Protein AF-A0A847GYR6-F1 (afdb_monomer)

Radius of gyration: 17.28 Å; Cα contacts (8 Å, |Δi|>4): 302; chains: 1; bounding box: 40×64×43 Å

Sequence (169 aa):
MKLVFQTDSTNSEYNADCDCAVVEVTPALVKLTRRRAELAKQARRRDRDLWELYFWGRIAEFFDYDLISACEAAFGDPKEAKDWSDGFERDGHAVLPPTADLAALEPHRTECDQMILRCVPGSRRTDIEVAWLTIPKHTDIYITTRDVTLATLETLIAQQTPAKPWRSK

Secondary structure (DSSP, 8-state):
-EEEEEEEESSTT--TT--EEEEE--HHHHHHHHHHHHHHHHHHHH-TT--EEEEE---EEEE-THHHHHHHHT-SSHHHHHHHHHHHHHHSEEEPPTT--GGGSPPPPEEEEEEEEE--TT-SS-S-EEEEEEEETT----EEEPPEEHHHHHHHHHHHSPPPP----

Structure (mmCIF, N/CA/C/O backbone):
data_AF-A0A847GYR6-F1
#
_entry.id   AF-A0A847GYR6-F1
#
loop_
_atom_site.group_PDB
_atom_site.id
_atom_site.type_symbol
_atom_site.label_atom_id
_atom_site.label_alt_id
_atom_site.label_comp_id
_atom_site.label_asym_id
_atom_site.label_entity_id
_atom_site.label_seq_id
_atom_site.pdbx_PDB_ins_code
_atom_site.Cartn_x
_atom_site.Cartn_y
_atom_site.Cartn_z
_atom_site.occupancy
_atom_site.B_iso_or_equiv
_atom_site.auth_seq_id
_atom_site.auth_comp_id
_atom_site.auth_asym_id
_atom_site.auth_atom_id
_atom_site.pdbx_PDB_model_num
ATOM 1 N N . MET A 1 1 ? 0.481 12.089 -6.115 1.00 91.75 1 MET A N 1
ATOM 2 C CA . MET A 1 1 ? 1.703 11.288 -5.844 1.00 91.75 1 MET A CA 1
ATOM 3 C C . MET A 1 1 ? 1.292 9.833 -5.732 1.00 91.75 1 MET A C 1
ATOM 5 O O . MET A 1 1 ? 0.167 9.588 -5.313 1.00 91.75 1 MET A O 1
ATOM 9 N N . LYS A 1 2 ? 2.160 8.887 -6.089 1.00 95.75 2 LYS A N 1
ATOM 10 C CA . LYS A 1 2 ? 1.893 7.453 -5.940 1.00 95.75 2 LYS A CA 1
ATOM 11 C C . LYS A 1 2 ? 2.867 6.851 -4.930 1.00 95.75 2 LYS A C 1
ATOM 13 O O . LYS A 1 2 ? 4.022 7.268 -4.882 1.00 95.75 2 LYS A O 1
ATOM 18 N N . LEU A 1 3 ? 2.379 5.927 -4.116 1.00 97.38 3 LEU A N 1
ATOM 19 C CA . LEU A 1 3 ? 3.195 5.095 -3.239 1.00 97.38 3 LEU A CA 1
ATOM 20 C C . LEU A 1 3 ? 3.236 3.681 -3.808 1.00 97.38 3 LEU A C 1
ATOM 22 O O . LEU A 1 3 ? 2.198 3.183 -4.237 1.00 97.38 3 LEU A O 1
ATOM 26 N N . VAL A 1 4 ? 4.416 3.074 -3.780 1.00 98.19 4 VAL A N 1
ATOM 27 C CA . VAL A 1 4 ? 4.643 1.649 -4.020 1.00 98.19 4 VAL A CA 1
ATOM 28 C C . VAL A 1 4 ? 4.722 0.962 -2.663 1.00 98.19 4 VAL A C 1
ATOM 30 O O . VAL A 1 4 ? 5.379 1.476 -1.759 1.00 98.19 4 VAL A O 1
ATOM 33 N N . PHE A 1 5 ? 4.059 -0.175 -2.520 1.00 98.56 5 PHE A N 1
ATOM 34 C CA . PHE A 1 5 ? 4.007 -0.987 -1.311 1.00 98.56 5 PHE A CA 1
ATOM 35 C C . PHE A 1 5 ? 4.542 -2.379 -1.597 1.00 98.56 5 PHE A C 1
ATOM 37 O O . PHE A 1 5 ? 4.212 -2.954 -2.634 1.00 98.56 5 PHE A O 1
ATOM 44 N N . GLN A 1 6 ? 5.281 -2.937 -0.644 1.00 98.00 6 GLN A N 1
ATOM 45 C CA . GLN A 1 6 ? 5.450 -4.381 -0.556 1.00 98.00 6 GLN A CA 1
ATOM 46 C C . GLN A 1 6 ? 4.107 -5.026 -0.219 1.00 98.00 6 GLN A C 1
ATOM 48 O O . GLN A 1 6 ? 3.263 -4.420 0.458 1.00 98.00 6 GLN A O 1
ATOM 53 N N . THR A 1 7 ? 3.921 -6.264 -0.647 1.00 97.94 7 THR A N 1
ATOM 54 C CA . THR A 1 7 ? 2.753 -7.063 -0.293 1.00 97.94 7 THR A CA 1
ATOM 55 C C . THR A 1 7 ? 3.165 -8.335 0.438 1.00 97.94 7 THR A C 1
ATOM 57 O O . THR A 1 7 ? 4.283 -8.829 0.326 1.00 97.94 7 THR A O 1
ATOM 60 N N . ASP A 1 8 ? 2.230 -8.860 1.217 1.00 97.31 8 ASP A N 1
ATOM 61 C CA . ASP A 1 8 ? 2.296 -10.168 1.842 1.00 97.31 8 ASP A CA 1
ATOM 62 C C . ASP A 1 8 ? 1.143 -11.026 1.291 1.00 97.31 8 ASP A C 1
ATOM 64 O O . ASP A 1 8 ? 0.035 -10.531 1.046 1.00 97.31 8 ASP A O 1
ATOM 68 N N . SER A 1 9 ? 1.398 -12.323 1.122 1.00 97.50 9 SER A N 1
ATOM 69 C CA . SER A 1 9 ? 0.406 -13.320 0.708 1.00 97.50 9 SER A CA 1
ATOM 70 C C . SER A 1 9 ? 0.018 -14.210 1.882 1.00 97.50 9 SER A C 1
ATOM 72 O O . SER A 1 9 ? 0.866 -14.613 2.680 1.00 97.50 9 SER A O 1
ATOM 74 N N . THR A 1 10 ? -1.257 -14.599 1.962 1.00 97.06 10 THR A N 1
ATOM 75 C CA . THR A 1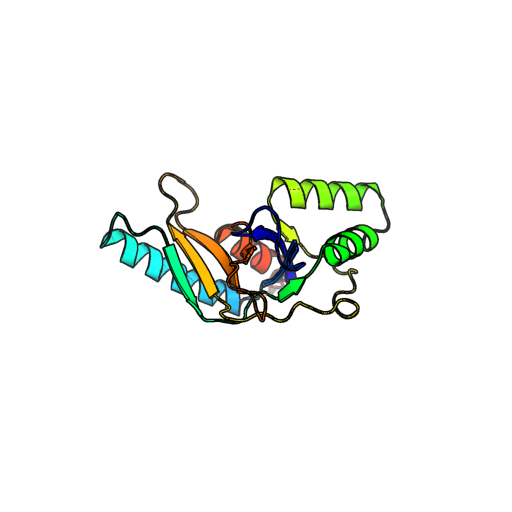 10 ? -1.684 -15.660 2.892 1.00 97.06 10 THR A CA 1
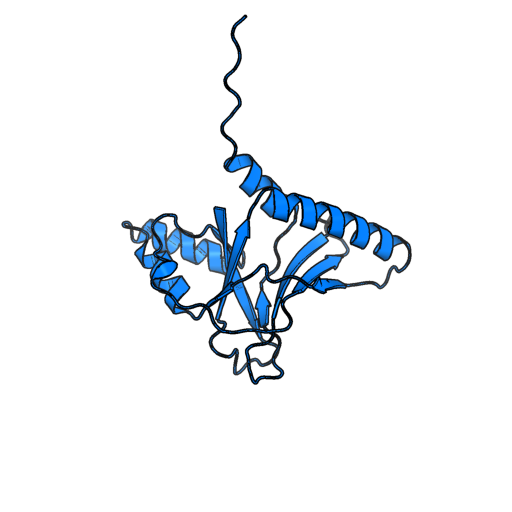ATOM 76 C C . THR A 1 10 ? -1.130 -17.039 2.531 1.00 97.06 10 THR A C 1
ATOM 78 O O . THR A 1 10 ? -1.221 -17.958 3.343 1.00 97.06 10 THR A O 1
ATOM 81 N N . ASN A 1 11 ? -0.567 -17.201 1.331 1.00 96.38 11 ASN A N 1
ATOM 82 C CA . ASN A 1 11 ? 0.202 -18.373 0.933 1.00 96.38 11 ASN A CA 1
ATOM 83 C C . ASN A 1 11 ? 1.681 -17.981 0.786 1.00 96.38 11 ASN A C 1
ATOM 85 O O . ASN A 1 11 ? 2.050 -17.236 -0.116 1.00 96.38 11 ASN A O 1
ATOM 89 N N . SER A 1 12 ? 2.539 -18.508 1.660 1.00 93.06 12 SER A N 1
ATOM 90 C CA . SER A 1 12 ? 3.972 -18.184 1.682 1.00 93.06 12 SER A CA 1
ATOM 91 C C . SER A 1 12 ? 4.748 -18.653 0.449 1.00 93.06 12 SER A C 1
ATOM 93 O O . SER A 1 12 ? 5.875 -18.216 0.247 1.00 93.06 12 SER A O 1
ATOM 95 N N . GLU A 1 13 ? 4.184 -19.566 -0.340 1.00 94.12 13 GLU A N 1
ATOM 96 C CA . GLU A 1 13 ? 4.834 -20.144 -1.521 1.00 94.12 13 GLU A CA 1
ATOM 97 C C . GLU A 1 13 ? 4.299 -19.560 -2.835 1.00 94.12 13 GLU A C 1
ATOM 99 O O . GLU A 1 13 ? 4.819 -19.877 -3.902 1.00 94.12 13 GLU A O 1
ATOM 104 N N . TYR A 1 14 ? 3.247 -18.734 -2.781 1.00 92.75 14 TYR A N 1
ATOM 105 C CA . TYR A 1 14 ? 2.603 -18.196 -3.975 1.00 92.75 14 TYR A CA 1
ATOM 106 C C . TYR A 1 14 ? 1.808 -16.919 -3.683 1.00 92.75 14 TYR A C 1
ATOM 108 O O . TYR A 1 14 ? 0.971 -16.875 -2.779 1.00 92.75 14 TYR A O 1
ATOM 116 N N . ASN A 1 15 ? 2.017 -15.891 -4.498 1.00 93.56 15 ASN A N 1
ATOM 117 C CA . ASN A 1 15 ? 1.347 -14.592 -4.406 1.00 93.56 15 ASN A CA 1
ATOM 118 C C . ASN A 1 15 ? 0.662 -14.165 -5.718 1.00 93.56 15 ASN A C 1
ATOM 120 O O . ASN A 1 15 ? 0.230 -13.020 -5.823 1.00 93.56 15 ASN A O 1
ATOM 124 N N . ALA A 1 16 ? 0.550 -15.071 -6.698 1.00 94.62 16 ALA A N 1
ATOM 125 C CA . ALA A 1 16 ? -0.030 -14.796 -8.016 1.00 94.62 16 ALA A CA 1
ATOM 126 C C . ALA A 1 16 ? 0.580 -13.572 -8.713 1.00 94.62 16 ALA A C 1
ATOM 128 O O . ALA A 1 16 ? -0.152 -12.758 -9.279 1.00 94.62 16 ALA A O 1
ATOM 129 N N . ASP A 1 17 ? 1.903 -13.436 -8.604 1.00 95.75 17 ASP A N 1
ATOM 130 C CA . ASP A 1 17 ? 2.684 -12.331 -9.162 1.00 95.75 17 ASP A CA 1
ATOM 131 C C . ASP A 1 17 ? 2.238 -10.950 -8.633 1.00 95.75 17 ASP A C 1
ATOM 133 O O . ASP A 1 17 ? 2.527 -9.915 -9.207 1.00 95.75 17 ASP A O 1
ATOM 137 N N . CYS A 1 18 ? 1.524 -10.885 -7.505 1.00 96.88 18 CYS A N 1
ATOM 138 C CA . CYS A 1 18 ? 1.159 -9.621 -6.861 1.00 96.88 18 CYS A CA 1
ATOM 139 C C . CYS A 1 18 ? 2.214 -9.229 -5.818 1.00 96.88 18 CYS A C 1
ATOM 141 O O . CYS A 1 18 ? 1.891 -9.122 -4.632 1.00 96.88 18 CYS A O 1
ATOM 143 N N . ASP A 1 19 ? 3.466 -9.055 -6.245 1.00 96.38 19 ASP A N 1
ATOM 144 C CA . ASP A 1 19 ? 4.633 -8.765 -5.391 1.00 96.38 19 ASP A CA 1
ATOM 145 C C . ASP A 1 19 ? 4.611 -7.366 -4.766 1.00 96.38 19 ASP A C 1
ATOM 147 O O . ASP A 1 19 ? 5.227 -7.105 -3.728 1.00 96.38 19 ASP A O 1
ATOM 151 N N . CYS A 1 20 ? 3.910 -6.439 -5.411 1.00 97.38 20 CYS A N 1
ATOM 152 C CA . CYS A 1 20 ? 3.820 -5.067 -4.957 1.00 97.38 20 CYS A CA 1
ATOM 153 C C . CYS A 1 20 ? 2.481 -4.435 -5.336 1.00 97.38 20 CYS A C 1
ATOM 155 O O . CYS A 1 20 ? 1.694 -4.965 -6.125 1.00 97.38 20 CYS A O 1
ATOM 157 N N . ALA A 1 21 ? 2.197 -3.284 -4.735 1.00 98.31 21 ALA A N 1
ATOM 158 C CA . ALA A 1 21 ? 0.995 -2.523 -5.032 1.00 98.31 21 ALA A CA 1
ATOM 159 C C . ALA A 1 21 ? 1.287 -1.033 -5.164 1.00 98.31 21 ALA A C 1
ATOM 161 O O . ALA A 1 21 ? 2.115 -0.479 -4.445 1.00 98.31 21 ALA A O 1
ATOM 162 N N . VAL A 1 22 ? 0.549 -0.359 -6.036 1.00 98.25 22 VAL A N 1
ATOM 163 C CA . VAL A 1 22 ? 0.588 1.088 -6.212 1.00 98.25 22 VAL A CA 1
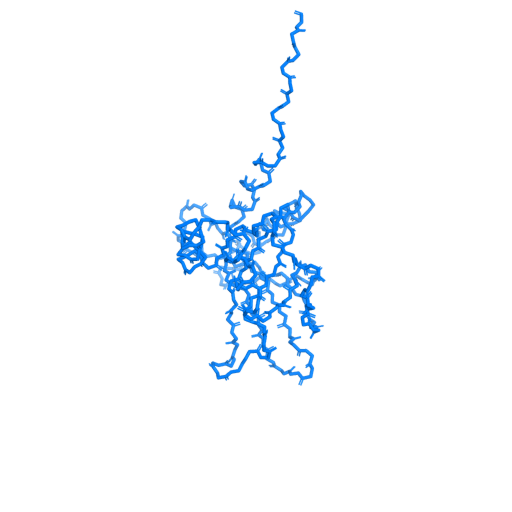ATOM 164 C C . VAL A 1 22 ? -0.715 1.694 -5.727 1.00 98.25 22 VAL A C 1
ATOM 166 O O . VAL A 1 22 ? -1.802 1.284 -6.129 1.00 98.25 22 VAL A O 1
ATOM 169 N N . VAL A 1 23 ? -0.608 2.725 -4.891 1.00 97.94 23 VAL A N 1
ATOM 170 C CA . VAL A 1 23 ? -1.751 3.538 -4.464 1.00 97.94 23 VAL A CA 1
ATOM 171 C C . VAL A 1 23 ? -1.512 4.988 -4.837 1.00 97.94 23 VAL A C 1
ATOM 173 O O . VAL A 1 23 ? -0.505 5.598 -4.463 1.00 97.94 23 VAL A O 1
ATOM 176 N N . GLU A 1 24 ? -2.481 5.585 -5.526 1.00 96.50 24 GLU A N 1
ATOM 177 C CA . GLU A 1 24 ? -2.477 7.022 -5.758 1.00 96.50 24 GLU A CA 1
ATOM 178 C C . GLU A 1 24 ? -2.932 7.784 -4.506 1.00 96.50 24 GLU A C 1
ATOM 180 O O . GLU A 1 24 ? -4.103 7.788 -4.112 1.00 96.50 24 GLU A O 1
ATOM 185 N N . VAL A 1 25 ? -1.994 8.497 -3.886 1.00 95.94 25 VAL A N 1
ATOM 186 C CA . VAL A 1 25 ? -2.255 9.340 -2.721 1.00 95.94 25 VAL A CA 1
ATOM 187 C C . VAL A 1 25 ? -2.803 10.686 -3.186 1.00 95.94 25 VAL A C 1
ATOM 189 O O . VAL A 1 25 ? -2.056 11.604 -3.544 1.00 95.94 25 VAL A O 1
ATOM 192 N N . THR A 1 26 ? -4.133 10.796 -3.159 1.00 95.88 26 THR A N 1
ATOM 193 C CA . THR A 1 26 ? -4.891 12.010 -3.499 1.00 95.88 26 THR A CA 1
ATOM 194 C C . THR A 1 26 ? -5.496 12.679 -2.254 1.00 95.88 26 THR A C 1
ATOM 196 O O . THR A 1 26 ? -5.737 12.012 -1.240 1.00 95.88 26 THR A O 1
ATOM 199 N N . PRO A 1 27 ? -5.827 13.988 -2.298 1.00 95.75 27 PRO A N 1
ATOM 200 C CA . PRO A 1 27 ? -6.531 14.647 -1.194 1.00 95.75 27 PRO A CA 1
ATOM 201 C C . PRO A 1 27 ? -7.876 13.982 -0.860 1.00 95.75 27 PRO A C 1
ATOM 203 O O . PRO A 1 27 ? -8.293 13.961 0.300 1.00 95.75 27 PRO A O 1
ATOM 206 N N . ALA A 1 28 ? -8.552 13.425 -1.871 1.00 95.88 28 ALA A N 1
ATOM 207 C CA . ALA A 1 28 ? -9.802 12.694 -1.699 1.00 95.88 28 ALA A CA 1
ATOM 208 C C . ALA A 1 28 ? -9.587 11.380 -0.936 1.00 95.88 28 ALA A C 1
ATOM 210 O O . ALA A 1 28 ? -10.342 11.107 0.001 1.00 95.88 28 ALA A O 1
ATOM 211 N N . LEU A 1 29 ? -8.536 10.621 -1.277 1.00 96.06 29 LEU A N 1
ATOM 212 C CA . LEU A 1 29 ? -8.164 9.405 -0.556 1.00 96.06 29 LEU A CA 1
ATOM 213 C C . LEU A 1 29 ? -7.848 9.723 0.907 1.00 96.06 29 LEU A C 1
ATOM 215 O O . LEU A 1 29 ? -8.463 9.144 1.793 1.00 96.06 29 LEU A O 1
ATOM 219 N N . VAL A 1 30 ? -6.983 10.704 1.179 1.00 95.81 30 VAL A N 1
ATOM 220 C CA . VAL A 1 30 ? -6.619 11.069 2.562 1.00 95.81 30 VAL A CA 1
ATOM 221 C C . VAL A 1 30 ? -7.835 11.518 3.372 1.00 95.81 30 VAL A C 1
ATOM 223 O O . VAL A 1 30 ? -8.014 11.101 4.517 1.00 95.81 30 VAL A O 1
ATOM 226 N N . LYS A 1 31 ? -8.729 12.318 2.777 1.00 96.25 31 LYS A N 1
ATOM 227 C CA . LYS A 1 31 ? -9.986 12.720 3.425 1.00 96.25 31 LYS A CA 1
ATOM 228 C C . LYS A 1 31 ? -10.878 11.514 3.741 1.00 96.25 31 LYS A C 1
ATOM 230 O O . LYS A 1 31 ? -11.473 11.465 4.821 1.00 96.25 31 LYS A O 1
ATOM 235 N N . LEU A 1 32 ? -10.982 10.557 2.817 1.00 96.62 32 LEU A N 1
ATOM 236 C CA . LEU A 1 32 ? -11.742 9.321 3.009 1.00 96.62 32 LEU A CA 1
ATOM 237 C C . LEU A 1 32 ? -11.131 8.462 4.122 1.00 96.62 32 LEU A C 1
ATOM 239 O O . LEU A 1 32 ? -11.855 8.056 5.034 1.00 96.62 32 LEU A O 1
ATOM 243 N N . THR A 1 33 ? -9.816 8.242 4.086 1.00 95.88 33 THR A N 1
ATOM 244 C CA . THR A 1 33 ? -9.072 7.473 5.089 1.00 95.88 33 THR A CA 1
ATOM 245 C C . THR A 1 33 ? -9.224 8.093 6.471 1.00 95.88 33 THR A C 1
ATOM 247 O O . THR A 1 33 ? -9.559 7.384 7.412 1.00 95.88 33 THR A O 1
ATOM 250 N N . ARG A 1 34 ? -9.119 9.424 6.601 1.00 95.50 34 ARG A N 1
ATOM 251 C CA . ARG A 1 34 ? -9.358 10.128 7.873 1.00 95.50 34 ARG A CA 1
ATOM 252 C C . ARG A 1 34 ? -10.762 9.874 8.415 1.00 95.50 34 ARG A C 1
ATOM 254 O O . ARG A 1 34 ? -10.927 9.562 9.590 1.00 95.50 34 ARG A O 1
ATOM 261 N N . ARG A 1 35 ? -11.789 9.975 7.563 1.00 96.69 35 ARG A N 1
ATOM 262 C CA . ARG A 1 35 ? -13.175 9.701 7.973 1.00 96.69 35 ARG A CA 1
ATOM 263 C C . ARG A 1 35 ? -13.337 8.259 8.456 1.00 96.69 35 ARG A C 1
ATOM 265 O O . ARG A 1 35 ? -13.977 8.036 9.480 1.00 96.69 35 ARG A O 1
ATOM 272 N N . ARG A 1 36 ? -12.775 7.291 7.728 1.00 96.44 36 ARG A N 1
ATOM 273 C CA . ARG A 1 36 ? -12.819 5.869 8.099 1.00 96.44 36 ARG A CA 1
ATOM 274 C C . ARG A 1 36 ? -12.026 5.599 9.386 1.00 96.44 36 ARG A C 1
ATOM 276 O O . ARG A 1 36 ? -12.504 4.850 10.228 1.00 96.44 36 ARG A O 1
ATOM 283 N N . ALA A 1 37 ? -10.894 6.271 9.594 1.00 93.94 37 ALA A N 1
ATOM 284 C CA . ALA A 1 37 ? -10.088 6.170 10.811 1.00 93.94 37 ALA A CA 1
ATOM 285 C C . ALA A 1 37 ? -10.848 6.659 12.048 1.00 93.94 37 ALA A C 1
ATOM 287 O O . ALA A 1 37 ? -10.822 6.005 13.087 1.00 93.94 37 ALA A O 1
ATOM 288 N N . GLU A 1 38 ? -11.596 7.758 11.940 1.00 93.94 38 GLU A N 1
ATOM 289 C CA . GLU A 1 38 ? -12.456 8.208 13.040 1.00 93.94 38 GLU A CA 1
ATOM 290 C C . GLU A 1 38 ? -13.587 7.214 13.342 1.00 93.94 38 GLU A C 1
ATOM 292 O O . GLU A 1 38 ? -13.902 6.984 14.510 1.00 93.94 38 GLU A O 1
ATOM 297 N N . LEU A 1 39 ? -14.156 6.564 12.320 1.00 94.81 39 LEU A N 1
ATOM 298 C CA . LEU A 1 39 ? -15.115 5.473 12.527 1.00 94.81 39 LEU A CA 1
ATOM 299 C C . LEU A 1 39 ? -14.465 4.279 13.241 1.00 94.81 39 LEU A C 1
ATOM 301 O O . LEU A 1 39 ? -15.047 3.763 14.194 1.00 94.81 39 LEU A O 1
ATOM 305 N N . ALA A 1 40 ? -13.254 3.886 12.841 1.00 93.44 40 ALA A N 1
ATOM 306 C CA . ALA A 1 40 ? -12.500 2.807 13.478 1.00 93.44 40 ALA A CA 1
ATOM 307 C C . ALA A 1 40 ? -12.212 3.102 14.955 1.00 93.44 40 ALA A C 1
ATOM 309 O O . ALA A 1 40 ? -12.519 2.286 15.823 1.00 93.44 40 ALA A O 1
ATOM 310 N N . LYS A 1 41 ? -11.757 4.320 15.270 1.00 91.69 41 LYS A N 1
ATOM 311 C CA . LYS A 1 41 ? -11.557 4.770 16.656 1.00 91.69 41 LYS A CA 1
ATOM 312 C C . LYS A 1 41 ? -12.850 4.731 17.470 1.00 91.69 41 LYS A C 1
ATOM 314 O O . LYS A 1 41 ? -12.841 4.311 18.626 1.00 91.69 41 LYS A O 1
ATOM 319 N N . GLN A 1 42 ? -13.969 5.177 16.897 1.00 93.31 42 GLN A N 1
ATOM 320 C CA . GLN A 1 42 ? -15.269 5.136 17.576 1.00 93.31 42 GLN A CA 1
ATOM 321 C C . GLN A 1 42 ? -15.733 3.700 17.835 1.00 93.31 42 GLN A C 1
ATOM 323 O O . GLN A 1 42 ? -16.236 3.418 18.924 1.00 93.31 42 GLN A O 1
ATOM 328 N N . ALA A 1 43 ? -15.545 2.802 16.868 1.00 93.12 43 ALA A N 1
ATOM 329 C CA . ALA A 1 43 ? -15.873 1.390 17.007 1.00 93.12 43 ALA A CA 1
ATOM 330 C C . ALA A 1 43 ? -15.000 0.723 18.085 1.00 93.12 43 ALA A C 1
ATOM 332 O O . ALA A 1 43 ? -15.544 0.120 19.006 1.00 93.12 43 ALA A O 1
ATOM 333 N N . ARG A 1 44 ? -13.681 0.966 18.080 1.00 91.12 44 ARG A N 1
ATOM 334 C CA . ARG A 1 44 ? -12.727 0.454 19.085 1.00 91.12 44 ARG A CA 1
ATOM 335 C C . ARG A 1 44 ? -13.036 0.908 20.516 1.00 91.12 44 ARG A C 1
ATOM 337 O O . ARG A 1 44 ? -12.768 0.202 21.482 1.00 91.12 44 ARG A O 1
ATOM 344 N N . ARG A 1 45 ? -13.615 2.103 20.696 1.00 91.44 45 ARG A N 1
ATOM 345 C CA . ARG A 1 45 ? -14.069 2.564 22.026 1.00 91.44 45 ARG A CA 1
ATOM 346 C C . ARG A 1 45 ? -15.227 1.731 22.576 1.00 91.44 45 ARG A C 1
ATOM 348 O O . ARG A 1 45 ? -15.386 1.669 23.792 1.00 91.44 45 ARG A O 1
ATOM 355 N N . ARG A 1 46 ? -16.049 1.153 21.695 1.00 93.94 46 ARG A N 1
ATOM 356 C CA . ARG A 1 46 ? -17.206 0.317 22.052 1.00 93.94 46 ARG A CA 1
ATOM 357 C C . ARG A 1 46 ? -16.829 -1.156 22.152 1.00 93.94 46 ARG A C 1
ATOM 359 O O . ARG A 1 46 ? -17.363 -1.848 23.007 1.00 93.94 46 ARG A O 1
ATOM 366 N N . ASP A 1 47 ? -15.900 -1.587 21.313 1.00 93.75 47 ASP A N 1
ATOM 367 C CA . ASP A 1 47 ? -15.342 -2.929 21.292 1.00 93.75 47 ASP A CA 1
ATOM 368 C C . ASP A 1 47 ? -13.819 -2.835 21.407 1.00 93.75 47 ASP A C 1
ATOM 370 O O . ASP A 1 47 ? -13.117 -2.517 20.446 1.00 93.75 47 ASP A O 1
ATOM 374 N N . ARG A 1 48 ? -13.311 -3.087 22.617 1.00 89.25 48 ARG A N 1
ATOM 375 C CA . ARG A 1 48 ? -11.878 -3.008 22.917 1.00 89.25 48 ARG A CA 1
ATOM 376 C C . ARG A 1 48 ? -11.067 -4.135 22.294 1.00 89.25 48 ARG A C 1
ATOM 378 O O . ARG A 1 48 ? -9.848 -4.046 22.383 1.00 89.25 48 ARG A O 1
ATOM 385 N N . ASP A 1 49 ? -11.698 -5.133 21.687 1.00 90.38 49 ASP A N 1
ATOM 386 C CA . ASP A 1 49 ? -11.018 -6.242 21.023 1.00 90.38 49 ASP A CA 1
ATOM 387 C C . ASP A 1 49 ? -11.043 -6.091 19.493 1.00 90.38 49 ASP A C 1
ATOM 389 O O . ASP A 1 49 ? -10.270 -6.754 18.805 1.00 90.38 49 ASP A O 1
ATOM 393 N N . LEU A 1 50 ? -11.793 -5.117 18.954 1.00 91.25 50 LEU A N 1
ATOM 394 C CA . LEU A 1 50 ? -11.832 -4.792 17.523 1.00 91.25 50 LEU A CA 1
ATOM 395 C C . LEU A 1 50 ? -10.446 -4.485 16.937 1.00 91.25 50 LEU A C 1
ATOM 397 O O . LEU A 1 50 ? -9.910 -3.397 17.149 1.00 91.25 50 LEU A O 1
ATOM 401 N N . TRP A 1 51 ? -9.876 -5.412 16.182 1.00 90.81 51 TRP A N 1
ATOM 402 C CA . TRP A 1 51 ? -8.550 -5.248 15.588 1.00 90.81 51 TRP A CA 1
ATOM 403 C C . TRP A 1 51 ? -8.587 -4.455 14.274 1.00 90.81 51 TRP A C 1
ATOM 405 O O . TRP A 1 51 ? -7.811 -3.518 14.087 1.00 90.81 51 TRP A O 1
ATOM 415 N N . GLU A 1 52 ? -9.538 -4.774 13.396 1.00 95.25 52 GLU A N 1
ATOM 416 C CA . GLU A 1 52 ? -9.567 -4.300 12.012 1.00 95.25 52 GLU A CA 1
ATOM 417 C C . GLU A 1 52 ? -10.973 -3.936 11.532 1.00 95.25 52 GLU A C 1
ATOM 419 O O . GLU A 1 52 ? -11.970 -4.524 11.952 1.00 95.25 52 GLU A O 1
ATOM 424 N N . LEU A 1 53 ? -11.043 -2.988 10.594 1.00 96.75 53 LEU A N 1
ATOM 425 C CA . LEU A 1 53 ? -12.233 -2.709 9.792 1.00 96.75 53 LEU A CA 1
ATOM 426 C C . LEU A 1 53 ? -11.898 -2.730 8.303 1.00 96.75 53 LEU A C 1
ATOM 428 O O . LEU A 1 53 ? -10.911 -2.137 7.872 1.00 96.75 53 LEU A O 1
ATOM 432 N N . TYR A 1 54 ? -12.791 -3.337 7.524 1.00 97.38 54 TYR A N 1
ATOM 433 C CA . TYR A 1 54 ? -12.648 -3.522 6.085 1.00 97.38 54 TYR A CA 1
ATOM 434 C C . TYR A 1 54 ? -13.648 -2.646 5.335 1.00 97.38 54 TYR A C 1
ATOM 436 O O . TYR A 1 54 ? -14.839 -2.608 5.658 1.00 97.38 54 TYR A O 1
ATOM 444 N N . PHE A 1 55 ? -13.172 -1.942 4.312 1.00 97.38 55 PHE A N 1
ATOM 445 C CA . PHE A 1 55 ? -13.998 -1.067 3.491 1.00 97.38 55 PHE A CA 1
ATOM 446 C C . PHE A 1 55 ? -13.763 -1.332 2.010 1.00 97.38 55 PHE A C 1
ATOM 448 O O . PHE A 1 55 ? -12.680 -1.057 1.499 1.00 97.38 55 PHE A O 1
ATOM 455 N N . TRP A 1 56 ? -14.807 -1.761 1.303 1.00 96.50 56 TRP A N 1
ATOM 456 C CA . TRP A 1 56 ? -14.767 -1.952 -0.145 1.00 96.50 56 TRP A CA 1
ATOM 457 C C . TRP A 1 56 ? -14.320 -0.691 -0.900 1.00 96.50 56 TRP A C 1
ATOM 459 O O . TRP A 1 56 ? -14.712 0.440 -0.565 1.00 96.50 56 TRP A O 1
ATOM 469 N N . GLY A 1 57 ? -13.512 -0.9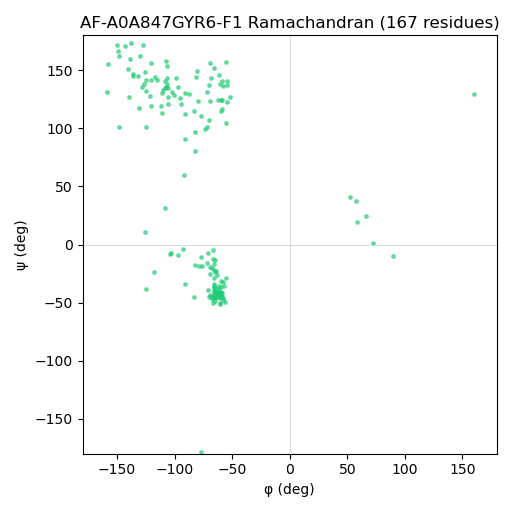04 -1.937 1.00 89.75 57 GLY A N 1
ATOM 470 C CA . GLY A 1 57 ? -13.105 0.119 -2.892 1.00 89.75 57 GLY A CA 1
ATOM 471 C C . GLY A 1 57 ? -11.837 -0.268 -3.646 1.00 89.75 57 GLY A C 1
ATOM 472 O O . GLY A 1 57 ? -10.823 -0.579 -3.030 1.00 89.75 57 GLY A O 1
ATOM 473 N N . ARG A 1 58 ? -11.883 -0.159 -4.976 1.00 84.88 58 ARG A N 1
ATOM 474 C CA . ARG A 1 58 ? -10.718 -0.316 -5.849 1.00 84.88 58 ARG A CA 1
ATOM 475 C C . ARG A 1 58 ? -9.821 0.913 -5.737 1.00 84.88 58 ARG A C 1
ATOM 477 O O . ARG A 1 58 ? -10.149 1.967 -6.279 1.00 84.88 58 ARG A O 1
ATOM 484 N N . ILE A 1 59 ? -8.758 0.794 -4.946 1.00 90.69 59 ILE A N 1
ATOM 485 C CA . ILE A 1 59 ? -7.844 1.900 -4.610 1.00 90.69 59 ILE A CA 1
ATOM 486 C C . ILE A 1 59 ? -6.393 1.552 -4.953 1.00 90.69 59 ILE A C 1
ATOM 488 O O . ILE A 1 59 ? -5.662 2.433 -5.394 1.00 90.69 59 ILE A O 1
ATOM 492 N N . ALA A 1 60 ? -5.993 0.300 -4.733 1.00 97.06 60 ALA A N 1
ATOM 493 C CA . ALA A 1 60 ? -4.663 -0.196 -5.048 1.00 97.06 60 ALA A CA 1
ATOM 494 C C . ALA A 1 60 ? -4.676 -0.957 -6.380 1.00 97.06 60 ALA A C 1
ATOM 496 O O . ALA A 1 60 ? -5.640 -1.662 -6.686 1.00 97.06 60 ALA A O 1
ATOM 497 N N . GLU A 1 61 ? -3.604 -0.805 -7.146 1.00 97.75 61 GLU A N 1
ATOM 498 C CA . GLU A 1 61 ? -3.289 -1.606 -8.330 1.00 97.75 61 GLU A CA 1
ATOM 499 C C . GLU A 1 61 ? -2.112 -2.517 -7.978 1.00 97.75 61 GLU A C 1
ATOM 501 O O . GLU A 1 61 ? -1.172 -2.053 -7.340 1.00 97.75 61 GLU A O 1
ATOM 506 N N . PHE A 1 62 ? -2.164 -3.796 -8.340 1.00 97.88 62 PHE A N 1
ATOM 507 C CA . PHE A 1 62 ? -1.160 -4.789 -7.945 1.00 97.88 62 PHE A CA 1
ATOM 508 C C . PHE A 1 62 ? -0.300 -5.174 -9.142 1.00 97.88 62 PHE A C 1
ATOM 510 O O . PHE A 1 62 ? -0.820 -5.291 -10.249 1.00 97.88 62 PHE A O 1
ATOM 517 N N . PHE A 1 63 ? 0.995 -5.353 -8.913 1.00 98.12 63 PHE A N 1
ATOM 518 C CA . PHE A 1 63 ? 2.005 -5.600 -9.939 1.00 98.12 63 PHE A CA 1
ATOM 519 C C . PHE A 1 63 ? 2.977 -6.676 -9.457 1.00 98.12 63 PHE A C 1
ATOM 521 O O . PHE A 1 63 ? 3.113 -6.899 -8.248 1.00 98.12 63 PHE A O 1
ATOM 528 N N . ASP A 1 64 ? 3.665 -7.284 -10.409 1.00 96.75 64 ASP A N 1
ATOM 529 C CA . ASP A 1 64 ? 4.803 -8.158 -10.171 1.00 96.75 64 ASP A CA 1
ATOM 530 C C . ASP A 1 64 ? 6.070 -7.357 -9.837 1.00 96.75 64 ASP A C 1
ATOM 532 O O . ASP A 1 64 ? 6.084 -6.121 -9.744 1.00 96.75 64 ASP A O 1
ATOM 536 N N . TYR A 1 65 ? 7.165 -8.081 -9.629 1.00 93.75 65 TYR A N 1
ATOM 537 C CA . TYR A 1 65 ? 8.460 -7.496 -9.302 1.00 93.75 65 TYR A CA 1
ATOM 538 C C . TYR A 1 65 ? 9.063 -6.619 -10.422 1.00 93.75 65 TYR A C 1
ATOM 540 O O . TYR A 1 65 ? 9.991 -5.842 -10.155 1.00 93.75 65 TYR A O 1
ATOM 548 N N . ASP A 1 66 ? 8.540 -6.657 -11.656 1.00 96.19 66 ASP A N 1
ATOM 549 C CA . ASP A 1 66 ? 9.028 -5.788 -12.736 1.00 96.19 66 ASP A CA 1
ATOM 550 C C . ASP A 1 66 ? 8.785 -4.308 -12.407 1.00 96.19 66 ASP A C 1
ATOM 552 O O . ASP A 1 66 ? 9.574 -3.447 -12.813 1.00 96.19 66 ASP A O 1
ATOM 556 N N . LEU A 1 67 ? 7.778 -3.993 -11.579 1.00 96.88 67 LEU A N 1
ATOM 557 C CA . LEU A 1 67 ? 7.583 -2.635 -11.070 1.00 96.88 67 LEU A CA 1
ATOM 558 C C . LEU A 1 67 ? 8.779 -2.139 -10.251 1.00 96.88 67 LEU A C 1
ATOM 560 O O . LEU A 1 67 ? 9.170 -0.978 -10.389 1.00 96.88 67 LEU A O 1
ATOM 564 N N . ILE A 1 68 ? 9.362 -2.986 -9.403 1.00 96.12 68 ILE A N 1
ATOM 565 C CA . ILE A 1 68 ? 10.512 -2.603 -8.572 1.00 96.12 68 ILE A CA 1
ATOM 566 C C . ILE A 1 68 ? 11.718 -2.326 -9.466 1.00 96.12 68 ILE A C 1
ATOM 568 O O . ILE A 1 68 ? 12.341 -1.270 -9.348 1.00 96.12 68 ILE A O 1
ATOM 572 N N . SER A 1 69 ? 11.958 -3.199 -10.446 1.00 94.88 69 SER A N 1
ATOM 573 C CA . SER A 1 69 ? 13.009 -3.007 -11.453 1.00 94.88 69 SER A CA 1
ATOM 574 C C . SER A 1 69 ? 12.814 -1.706 -12.244 1.00 94.88 69 SER A C 1
ATOM 576 O O . SER A 1 69 ? 13.767 -0.956 -12.468 1.00 94.88 69 SER A O 1
ATOM 578 N N . ALA A 1 70 ? 11.573 -1.387 -12.627 1.00 95.94 70 ALA A N 1
ATOM 579 C CA . ALA A 1 70 ? 11.240 -0.137 -13.307 1.00 95.94 70 ALA A CA 1
ATOM 580 C C . ALA A 1 70 ? 11.458 1.096 -12.413 1.00 95.94 70 ALA A C 1
ATOM 582 O O . ALA A 1 70 ? 11.895 2.139 -12.902 1.00 95.94 70 ALA A O 1
ATOM 583 N N . CYS A 1 71 ? 11.191 0.989 -11.107 1.00 96.62 71 CYS A N 1
ATOM 584 C CA . CYS A 1 71 ? 11.470 2.055 -10.146 1.00 96.62 71 CYS A CA 1
ATOM 585 C C . CYS A 1 71 ? 12.975 2.296 -9.987 1.00 96.62 71 CYS A C 1
ATOM 587 O O . CYS A 1 71 ? 13.408 3.443 -10.030 1.00 96.62 71 CYS A O 1
ATOM 589 N N . GLU A 1 72 ? 13.778 1.241 -9.858 1.00 95.75 72 GLU A N 1
ATOM 590 C CA . GLU A 1 72 ? 15.238 1.352 -9.760 1.00 95.75 72 GLU A CA 1
ATOM 591 C C . GLU A 1 72 ? 15.845 1.958 -11.031 1.00 95.75 72 GLU A C 1
ATOM 593 O O . GLU A 1 72 ? 16.654 2.884 -10.956 1.00 95.75 72 GLU A O 1
ATOM 598 N N . ALA A 1 73 ? 15.396 1.503 -12.205 1.00 94.81 73 ALA A N 1
ATOM 599 C CA . ALA A 1 73 ? 15.847 2.011 -13.501 1.00 94.81 73 ALA A CA 1
ATOM 600 C C . ALA A 1 73 ? 15.422 3.465 -13.775 1.00 94.81 73 ALA A C 1
ATOM 602 O O . ALA A 1 73 ? 16.012 4.136 -14.624 1.00 94.81 73 ALA A O 1
ATOM 603 N N . ALA A 1 74 ? 14.403 3.966 -13.070 1.00 95.75 74 ALA A N 1
ATOM 604 C CA . ALA A 1 74 ? 13.952 5.348 -13.190 1.00 95.75 74 ALA A CA 1
ATOM 605 C C . ALA A 1 74 ? 14.973 6.354 -12.629 1.00 95.75 74 ALA A C 1
ATOM 607 O O . ALA A 1 74 ? 14.919 7.540 -12.985 1.00 95.75 74 ALA A O 1
ATOM 608 N N . PHE A 1 75 ? 15.896 5.895 -11.778 1.00 93.50 75 PHE A N 1
ATOM 609 C CA . PHE A 1 75 ? 17.009 6.686 -11.270 1.00 93.50 75 PHE A CA 1
ATOM 610 C C . PHE A 1 75 ? 18.207 6.597 -12.221 1.00 93.50 75 PHE A C 1
ATOM 612 O O . PHE A 1 75 ? 18.656 5.519 -12.601 1.00 93.50 75 PHE A O 1
ATOM 619 N N . GLY A 1 76 ? 18.761 7.751 -12.598 1.00 88.38 76 GLY A N 1
ATOM 620 C CA . GLY A 1 76 ? 19.983 7.810 -13.410 1.00 88.38 76 GLY A CA 1
ATOM 621 C C . GLY A 1 76 ? 21.268 7.565 -12.610 1.00 88.38 76 GLY A C 1
ATOM 622 O O . GLY A 1 76 ? 22.306 7.271 -13.202 1.00 88.38 76 GLY A O 1
ATOM 623 N N . ASP A 1 77 ? 21.208 7.697 -11.280 1.00 94.25 77 ASP A N 1
ATOM 624 C CA . ASP A 1 77 ? 22.314 7.446 -10.353 1.00 94.25 77 ASP A CA 1
ATOM 625 C C . ASP A 1 77 ? 22.084 6.117 -9.600 1.00 94.25 77 ASP A C 1
ATOM 627 O O . ASP A 1 77 ? 21.099 6.000 -8.862 1.00 94.25 77 ASP A O 1
ATOM 631 N N . PRO A 1 78 ? 22.996 5.128 -9.710 1.00 95.31 78 PRO A N 1
ATOM 632 C CA . PRO A 1 78 ? 22.914 3.871 -8.964 1.00 95.31 78 PRO A CA 1
ATOM 633 C C . PRO A 1 78 ? 22.808 4.043 -7.445 1.00 95.31 78 PRO A C 1
ATOM 635 O O . PRO A 1 78 ? 22.238 3.188 -6.766 1.00 95.31 78 PRO A O 1
ATOM 638 N N . LYS A 1 79 ? 23.365 5.126 -6.890 1.00 96.50 79 LYS A N 1
ATOM 639 C CA . LYS A 1 79 ? 23.258 5.406 -5.459 1.00 96.50 79 LYS A CA 1
ATOM 640 C C . LYS A 1 79 ? 21.829 5.787 -5.074 1.00 96.50 79 LYS A C 1
ATOM 642 O O . LYS A 1 79 ? 21.336 5.285 -4.073 1.00 96.50 79 LYS A O 1
ATOM 647 N N . GLU A 1 80 ? 21.165 6.630 -5.864 1.00 96.19 80 GLU A N 1
ATOM 648 C CA . GLU A 1 80 ? 19.773 7.024 -5.614 1.00 96.19 80 GLU A CA 1
ATOM 649 C C . GLU A 1 80 ? 18.822 5.833 -5.756 1.00 96.19 80 GLU A C 1
ATOM 651 O O . GLU A 1 80 ? 17.941 5.663 -4.914 1.00 96.19 80 GLU A O 1
ATOM 656 N N . ALA A 1 81 ? 19.053 4.973 -6.757 1.00 96.44 81 ALA A N 1
ATOM 657 C CA . ALA A 1 81 ? 18.326 3.713 -6.904 1.00 96.44 81 ALA A CA 1
ATOM 658 C C . ALA A 1 81 ? 18.455 2.854 -5.640 1.00 96.44 81 ALA A C 1
ATOM 660 O O . ALA A 1 81 ? 17.455 2.429 -5.066 1.00 96.44 81 ALA A O 1
ATOM 661 N N . LYS A 1 82 ? 19.688 2.668 -5.148 1.00 97.00 82 LYS A N 1
ATOM 662 C CA . LYS A 1 82 ? 19.941 1.896 -3.930 1.00 97.00 82 LYS A CA 1
ATOM 663 C C . LYS A 1 82 ? 19.298 2.532 -2.694 1.00 97.00 82 LYS A C 1
ATOM 665 O O . LYS A 1 82 ? 18.697 1.821 -1.896 1.00 97.00 82 LYS A O 1
ATOM 670 N N . ASP A 1 83 ? 19.426 3.846 -2.524 1.00 97.38 83 ASP A N 1
ATOM 671 C CA . ASP A 1 83 ? 18.842 4.570 -1.390 1.00 97.38 83 ASP A CA 1
ATOM 672 C C . ASP A 1 83 ? 17.304 4.446 -1.391 1.00 97.38 83 ASP A C 1
ATOM 674 O O . ASP A 1 83 ? 16.687 4.320 -0.327 1.00 97.38 83 ASP A O 1
ATOM 678 N N . TRP A 1 84 ? 16.682 4.433 -2.577 1.00 97.06 84 TRP A N 1
ATOM 679 C CA . TRP A 1 84 ? 15.254 4.172 -2.740 1.00 97.06 84 TRP A CA 1
ATOM 680 C C . TRP A 1 84 ? 14.885 2.733 -2.361 1.00 97.06 84 TRP A C 1
ATOM 682 O O . TRP A 1 84 ? 13.995 2.557 -1.527 1.00 97.06 84 TRP A O 1
ATOM 692 N N . SER A 1 85 ? 15.589 1.725 -2.889 1.00 97.00 85 SER A N 1
ATOM 693 C CA . SER A 1 85 ? 15.313 0.308 -2.596 1.00 97.00 85 SER A CA 1
ATOM 694 C C . SER A 1 85 ? 15.528 -0.024 -1.121 1.00 97.00 85 SER A C 1
ATOM 696 O O . SER A 1 85 ? 14.678 -0.653 -0.499 1.00 97.00 85 SER A O 1
ATOM 698 N N . ASP A 1 86 ? 16.602 0.483 -0.509 1.00 97.44 86 ASP A N 1
ATOM 699 C CA . ASP A 1 86 ? 16.843 0.341 0.932 1.00 97.44 86 ASP A CA 1
ATOM 700 C C . ASP A 1 86 ? 15.705 0.971 1.759 1.00 97.44 86 ASP A C 1
ATOM 702 O O . ASP A 1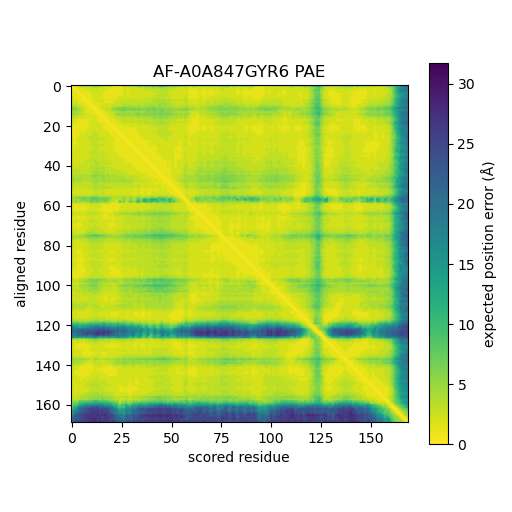 86 ? 15.353 0.479 2.834 1.00 97.44 86 ASP A O 1
ATOM 706 N N . GLY A 1 87 ? 15.143 2.090 1.288 1.00 96.00 87 GLY A N 1
ATOM 707 C CA . GLY A 1 87 ? 13.981 2.727 1.902 1.00 96.00 87 GLY A CA 1
ATOM 708 C C . GLY A 1 87 ? 12.717 1.885 1.770 1.00 96.00 87 GLY A C 1
ATOM 709 O O . GLY A 1 87 ? 12.032 1.665 2.768 1.00 96.00 87 GLY A O 1
ATOM 710 N N . PHE A 1 88 ? 12.452 1.378 0.566 1.00 96.88 88 PHE A N 1
ATOM 711 C CA . PHE A 1 88 ? 11.324 0.498 0.271 1.00 96.88 88 PHE A CA 1
ATOM 712 C C . PHE A 1 88 ? 11.344 -0.769 1.133 1.00 96.88 88 PHE A C 1
ATOM 714 O O . PHE A 1 88 ? 10.342 -1.081 1.772 1.00 96.88 88 PHE A O 1
ATOM 721 N N . GLU A 1 89 ? 12.497 -1.433 1.231 1.00 96.50 89 GLU A N 1
ATOM 722 C CA . GLU A 1 89 ? 12.677 -2.639 2.048 1.00 96.50 89 GLU A CA 1
ATOM 723 C C . GLU A 1 89 ? 12.529 -2.371 3.548 1.00 96.50 89 GLU A C 1
ATOM 725 O O . GLU A 1 89 ? 11.924 -3.153 4.281 1.00 96.50 89 GLU A O 1
ATOM 730 N N . ARG A 1 90 ? 13.072 -1.248 4.030 1.00 96.06 90 ARG A N 1
ATOM 731 C CA . ARG A 1 90 ? 13.009 -0.895 5.454 1.00 96.06 90 ARG A CA 1
ATOM 732 C C . ARG A 1 90 ? 11.598 -0.508 5.889 1.00 96.06 90 ARG A C 1
ATOM 734 O O . ARG A 1 90 ? 11.165 -0.904 6.970 1.00 96.06 90 ARG A O 1
ATOM 741 N N . ASP A 1 91 ? 10.929 0.321 5.094 1.00 95.19 91 ASP A N 1
ATOM 742 C CA . ASP A 1 91 ? 9.671 0.960 5.482 1.00 95.19 91 ASP A CA 1
ATOM 743 C C . ASP A 1 91 ? 8.446 0.196 4.934 1.00 95.19 91 ASP A C 1
ATOM 745 O O . ASP A 1 91 ? 7.307 0.504 5.291 1.00 95.19 91 ASP A O 1
ATOM 749 N N . GLY A 1 92 ? 8.657 -0.799 4.064 1.00 96.62 92 GLY A N 1
ATOM 750 C CA . GLY A 1 92 ? 7.613 -1.577 3.388 1.00 96.62 92 GLY A CA 1
ATOM 751 C C . GLY A 1 92 ? 6.867 -0.803 2.295 1.00 96.62 92 GLY A C 1
ATOM 752 O O . GLY A 1 92 ? 5.922 -1.318 1.694 1.00 96.62 92 GLY A O 1
ATOM 753 N N . HIS A 1 93 ? 7.250 0.452 2.061 1.00 97.06 93 HIS A N 1
ATOM 754 C CA . HIS A 1 93 ? 6.684 1.323 1.045 1.00 97.06 93 HIS A CA 1
ATOM 755 C C . HIS A 1 93 ? 7.657 2.446 0.677 1.00 97.06 93 HIS A C 1
ATOM 757 O O . HIS A 1 93 ? 8.488 2.862 1.481 1.00 97.06 93 HIS A O 1
ATOM 763 N N . ALA A 1 94 ? 7.519 2.982 -0.532 1.00 97.00 94 ALA A N 1
ATOM 764 C CA . ALA A 1 94 ? 8.299 4.115 -1.016 1.00 97.00 94 ALA A CA 1
ATOM 765 C C . ALA A 1 94 ? 7.480 4.961 -1.998 1.00 97.00 94 ALA A C 1
ATOM 767 O O . ALA A 1 94 ? 6.460 4.530 -2.534 1.00 97.00 94 ALA A O 1
ATOM 768 N N . VAL A 1 95 ? 7.907 6.200 -2.240 1.00 96.50 95 VAL A N 1
ATOM 769 C CA . VAL A 1 95 ? 7.287 7.047 -3.270 1.00 96.50 95 VAL A CA 1
ATOM 770 C C . VAL A 1 95 ? 7.673 6.516 -4.645 1.00 96.50 95 VAL A C 1
ATOM 772 O O . VAL A 1 95 ? 8.854 6.297 -4.898 1.00 96.50 95 VAL A O 1
ATOM 775 N N . LEU A 1 96 ? 6.692 6.343 -5.535 1.00 96.38 96 LEU A N 1
ATOM 776 C CA . LEU A 1 96 ? 6.949 5.971 -6.926 1.00 96.38 96 LEU A CA 1
ATOM 777 C C . LEU A 1 96 ? 7.828 7.053 -7.583 1.00 96.38 96 LEU A C 1
ATOM 779 O O . LEU A 1 96 ? 7.425 8.226 -7.575 1.00 96.38 96 LEU A O 1
ATOM 783 N N . PRO A 1 97 ? 8.987 6.697 -8.164 1.00 96.06 97 PRO A N 1
ATOM 784 C CA . PRO A 1 97 ? 9.823 7.654 -8.876 1.00 96.06 97 PRO A CA 1
ATOM 785 C C . PRO A 1 97 ? 9.039 8.313 -10.025 1.00 96.06 97 PRO A C 1
ATOM 787 O O . PRO A 1 97 ? 8.320 7.627 -10.752 1.00 96.06 97 PRO A O 1
ATOM 790 N N . PRO A 1 98 ? 9.143 9.639 -10.228 1.00 88.31 98 PRO A N 1
ATOM 791 C CA . PRO A 1 98 ? 8.314 10.357 -11.202 1.00 88.31 98 PRO A CA 1
ATOM 792 C C . PRO A 1 98 ? 8.590 9.961 -12.659 1.00 88.31 98 PRO A C 1
ATOM 794 O O . PRO A 1 98 ? 7.745 10.188 -13.520 1.00 88.31 98 PRO A O 1
ATOM 797 N N . THR A 1 99 ? 9.768 9.401 -12.930 1.00 93.31 99 THR A N 1
ATOM 798 C CA . THR A 1 99 ? 10.219 8.920 -14.242 1.00 93.31 99 THR A CA 1
ATOM 799 C C . THR A 1 99 ? 9.934 7.436 -14.472 1.00 93.31 99 THR A C 1
ATOM 801 O O . THR A 1 99 ? 10.199 6.953 -15.569 1.00 93.31 99 THR A O 1
ATOM 804 N N . ALA A 1 100 ? 9.394 6.714 -13.482 1.00 94.12 100 ALA A N 1
ATOM 805 C CA . ALA A 1 100 ? 9.019 5.314 -13.648 1.00 94.12 100 ALA A CA 1
ATOM 806 C C . ALA A 1 100 ? 7.812 5.198 -14.593 1.00 94.12 100 ALA A C 1
ATOM 808 O O . ALA A 1 100 ? 6.756 5.794 -14.350 1.00 94.12 100 ALA A O 1
ATOM 809 N N . ASP A 1 101 ? 7.963 4.424 -15.669 1.00 90.19 101 ASP A N 1
ATOM 810 C CA . ASP A 1 101 ? 6.907 4.224 -16.660 1.00 90.19 101 ASP A CA 1
ATOM 811 C C . ASP A 1 101 ? 5.916 3.150 -16.206 1.00 90.19 101 ASP A C 1
ATOM 813 O O . ASP A 1 101 ? 5.963 1.995 -16.622 1.00 90.19 101 ASP A O 1
ATOM 817 N N . LEU A 1 102 ? 4.985 3.550 -15.340 1.00 92.00 102 LEU A N 1
ATOM 818 C CA . LEU A 1 102 ? 3.919 2.658 -14.884 1.00 92.00 102 LEU A CA 1
ATOM 819 C C . LEU A 1 102 ? 2.985 2.227 -16.028 1.00 92.00 102 LEU A C 1
ATOM 821 O O . LEU A 1 102 ? 2.323 1.208 -15.908 1.00 92.00 102 LEU A O 1
ATOM 825 N N . ALA A 1 103 ? 2.900 2.991 -17.124 1.00 91.44 103 ALA A N 1
ATOM 826 C CA . ALA A 1 103 ? 2.006 2.665 -18.236 1.00 91.44 103 ALA A CA 1
ATOM 827 C C . ALA A 1 103 ? 2.546 1.526 -19.116 1.00 91.44 103 ALA A C 1
ATOM 829 O O . ALA A 1 103 ? 1.776 0.919 -19.859 1.00 91.44 103 ALA A O 1
ATOM 830 N N . ALA A 1 104 ? 3.848 1.239 -19.031 1.00 93.50 104 ALA A N 1
ATOM 831 C CA . ALA A 1 104 ? 4.464 0.078 -19.664 1.00 93.50 104 ALA A CA 1
ATOM 832 C C . ALA A 1 104 ? 4.204 -1.236 -18.903 1.00 93.50 104 ALA A C 1
ATOM 834 O O . ALA A 1 104 ? 4.493 -2.306 -19.436 1.00 93.50 104 ALA A O 1
ATOM 835 N N . LEU A 1 105 ? 3.663 -1.159 -17.684 1.00 95.56 105 LEU A N 1
ATOM 836 C CA . LEU A 1 105 ? 3.379 -2.301 -16.822 1.00 95.56 105 LEU A CA 1
ATOM 837 C C . LEU A 1 105 ? 1.868 -2.545 -16.766 1.00 95.56 105 LEU A C 1
ATOM 839 O O . LEU A 1 105 ? 1.081 -1.612 -16.598 1.00 95.56 105 LEU A O 1
ATOM 843 N N . GLU A 1 106 ? 1.454 -3.803 -16.886 1.00 95.62 106 GLU A N 1
ATOM 844 C CA . GLU A 1 106 ? 0.044 -4.180 -16.778 1.00 95.62 106 GLU A CA 1
ATOM 845 C C . GLU A 1 106 ? -0.254 -4.601 -15.332 1.00 95.62 106 GLU A C 1
ATOM 847 O O . GLU A 1 106 ? 0.352 -5.556 -14.846 1.00 95.62 106 GLU A O 1
ATOM 852 N N . PRO A 1 107 ? -1.190 -3.941 -14.627 1.00 96.81 107 PRO A N 1
ATOM 853 C CA . PRO A 1 107 ? -1.578 -4.383 -13.297 1.00 96.81 107 PRO A CA 1
ATOM 854 C C . PRO A 1 107 ? -2.317 -5.724 -13.357 1.00 96.81 107 PRO A C 1
ATOM 856 O O . PRO A 1 107 ? -3.163 -5.962 -14.228 1.00 96.81 107 PRO A O 1
ATOM 859 N N . HIS A 1 108 ? -2.082 -6.576 -12.363 1.00 96.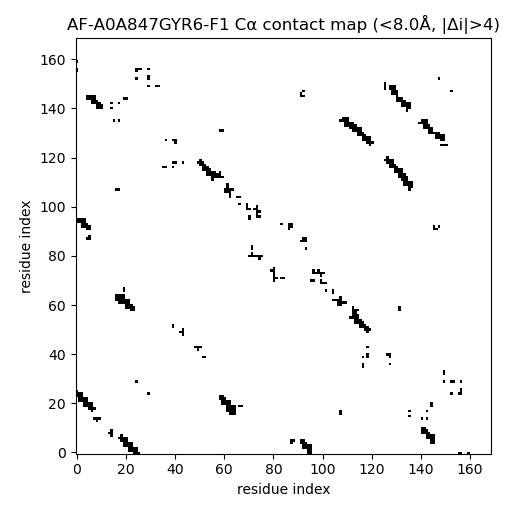50 108 HIS A N 1
ATOM 860 C CA . HIS A 1 108 ? -2.803 -7.831 -12.223 1.00 96.50 108 HIS A CA 1
ATOM 861 C C . HIS A 1 108 ? -4.297 -7.594 -12.026 1.00 96.50 108 HIS A C 1
ATOM 863 O O . HIS A 1 108 ? -4.761 -6.638 -11.395 1.00 96.50 108 HIS A O 1
ATOM 869 N N . ARG A 1 109 ? -5.085 -8.518 -12.577 1.00 95.38 109 ARG A N 1
ATOM 870 C CA . ARG A 1 109 ? -6.531 -8.513 -12.392 1.00 95.38 109 ARG A CA 1
ATOM 871 C C . ARG A 1 109 ? -6.867 -9.100 -11.039 1.00 95.38 109 ARG A C 1
ATOM 873 O O . ARG A 1 109 ? -6.584 -10.265 -10.767 1.00 95.38 109 ARG A O 1
ATOM 880 N N . THR A 1 110 ? -7.571 -8.312 -10.253 1.00 96.25 110 THR A N 1
ATOM 881 C CA . THR A 1 110 ? -7.941 -8.678 -8.899 1.00 96.25 110 THR A CA 1
ATOM 882 C C . THR A 1 110 ? -9.442 -8.534 -8.677 1.00 96.25 110 THR A C 1
ATOM 884 O O . THR A 1 110 ? -10.203 -8.080 -9.544 1.00 96.25 110 THR A O 1
ATOM 887 N N . GLU A 1 111 ? -9.899 -9.000 -7.527 1.00 95.44 111 GLU A N 1
ATOM 888 C CA . GLU A 1 111 ? -11.247 -8.814 -7.036 1.00 95.44 111 GLU A CA 1
ATOM 889 C C . GLU A 1 111 ? -11.251 -8.611 -5.531 1.00 95.44 111 GLU A C 1
ATOM 891 O O . GLU A 1 111 ? -10.249 -8.766 -4.844 1.00 95.44 111 GLU A O 1
ATOM 896 N N . CYS A 1 112 ? -12.417 -8.251 -5.012 1.00 94.94 112 CYS A N 1
ATOM 897 C CA . CYS A 1 112 ? -12.587 -8.006 -3.596 1.00 94.94 112 CYS A CA 1
ATOM 898 C C . CYS A 1 112 ? -11.653 -6.913 -3.024 1.00 94.94 112 CYS A C 1
ATOM 900 O O . CYS A 1 112 ? -11.224 -7.011 -1.877 1.00 94.94 112 CYS A O 1
ATOM 902 N N . ASP A 1 113 ? -11.397 -5.844 -3.786 1.00 96.81 113 ASP A N 1
ATOM 903 C CA . ASP A 1 113 ? -10.529 -4.748 -3.345 1.00 96.81 113 ASP A CA 1
ATOM 904 C C . ASP A 1 113 ? -11.079 -4.038 -2.099 1.00 96.81 113 ASP A C 1
ATOM 906 O O . ASP A 1 113 ? -12.208 -3.515 -2.081 1.00 96.81 113 ASP A O 1
ATOM 910 N N . GLN A 1 114 ? -10.257 -3.986 -1.054 1.00 97.81 114 GLN A N 1
ATOM 911 C CA . GLN A 1 114 ? -10.611 -3.421 0.240 1.00 97.81 114 GLN A CA 1
ATOM 912 C C . GLN A 1 114 ? -9.489 -2.549 0.801 1.00 97.81 114 GLN A C 1
ATOM 914 O O . GLN A 1 114 ? -8.306 -2.834 0.662 1.00 97.81 114 GLN A O 1
ATOM 919 N N . MET A 1 115 ? -9.876 -1.486 1.498 1.00 98.12 115 MET A N 1
ATOM 920 C CA . MET A 1 115 ? -9.015 -0.778 2.441 1.00 98.12 115 MET A CA 1
ATOM 921 C C . MET A 1 115 ? -9.211 -1.386 3.829 1.00 98.12 115 MET A C 1
ATOM 923 O O .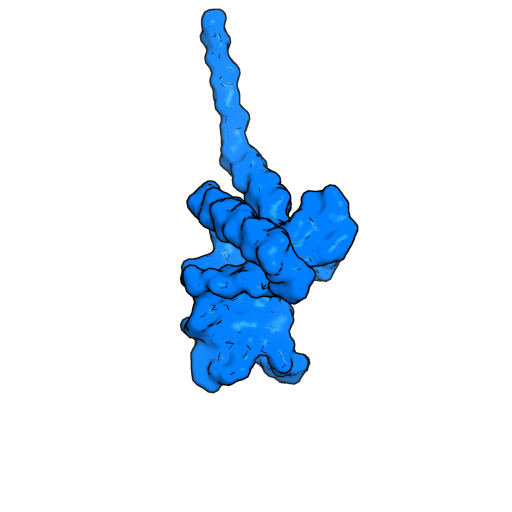 MET A 1 115 ? -10.350 -1.481 4.298 1.00 98.12 115 MET A O 1
ATOM 927 N N . ILE A 1 116 ? -8.110 -1.715 4.494 1.00 97.50 116 ILE A N 1
ATOM 928 C CA . ILE A 1 116 ? -8.064 -2.202 5.870 1.00 97.50 116 ILE A CA 1
ATOM 929 C C . ILE A 1 116 ? -7.620 -1.054 6.771 1.00 97.50 116 ILE A C 1
ATOM 931 O O . ILE A 1 116 ? -6.624 -0.392 6.485 1.00 97.50 116 ILE A O 1
ATOM 935 N N . LEU A 1 117 ? -8.349 -0.823 7.862 1.00 96.12 117 LEU A N 1
ATOM 936 C CA . LEU A 1 117 ? -7.900 0.029 8.960 1.00 96.12 117 LEU A CA 1
ATOM 937 C C . LEU A 1 117 ? -7.631 -0.808 10.205 1.00 96.12 117 LEU A C 1
ATOM 939 O O . LEU A 1 117 ? -8.567 -1.405 10.740 1.00 96.12 117 LEU A O 1
ATOM 943 N N . ARG A 1 118 ? -6.385 -0.796 10.684 1.00 94.31 118 ARG A N 1
ATOM 944 C CA . ARG A 1 118 ? -5.943 -1.536 11.872 1.00 94.31 118 ARG A CA 1
ATOM 945 C C . ARG A 1 118 ? -5.849 -0.616 13.079 1.00 94.31 118 ARG A C 1
ATOM 947 O O . ARG A 1 118 ? -5.223 0.439 13.006 1.00 94.31 118 ARG A O 1
ATOM 954 N N . CYS A 1 119 ? -6.463 -1.005 14.190 1.00 88.88 119 CYS A N 1
ATOM 955 C CA . CYS A 1 119 ? -6.389 -0.282 15.458 1.00 88.88 119 CYS A CA 1
ATOM 956 C C . CYS A 1 119 ? -5.213 -0.810 16.286 1.00 88.88 119 CYS A C 1
ATOM 958 O O . CYS A 1 119 ? -5.391 -1.748 17.061 1.00 88.88 119 CYS A O 1
ATOM 960 N N . VAL A 1 120 ? -4.025 -0.216 16.148 1.00 82.94 120 VAL A N 1
ATOM 961 C CA . VAL A 1 120 ? -2.797 -0.733 16.778 1.00 82.94 120 VAL A CA 1
ATOM 962 C C . VAL A 1 120 ? -2.675 -0.267 18.238 1.00 82.94 120 VAL A C 1
ATOM 964 O O . VAL A 1 120 ? -2.520 0.930 18.499 1.00 82.94 120 VAL A O 1
ATOM 967 N N . PRO A 1 121 ? -2.727 -1.172 19.235 1.00 67.75 121 PRO A N 1
ATOM 968 C CA . PRO A 1 121 ? -2.600 -0.808 20.641 1.00 67.75 121 PRO A CA 1
ATOM 969 C C . PRO A 1 121 ? -1.174 -0.360 20.983 1.00 67.75 121 PRO A C 1
ATOM 971 O O . PRO A 1 121 ? -0.200 -1.005 20.613 1.00 67.75 121 PRO A O 1
ATOM 974 N N . GLY A 1 122 ? -1.035 0.709 21.772 1.00 63.19 122 GLY A N 1
ATOM 975 C CA . GLY A 1 122 ? 0.243 1.084 22.395 1.00 63.19 122 GLY A CA 1
ATOM 976 C C . GLY A 1 122 ? 1.149 2.014 21.580 1.00 63.19 122 GLY A C 1
ATOM 977 O O . GLY A 1 122 ? 2.086 2.577 22.152 1.00 63.19 122 GLY A O 1
ATOM 978 N N . SER A 1 123 ? 0.848 2.276 20.304 1.00 55.25 123 SER A N 1
ATOM 979 C CA . SER A 1 123 ? 1.501 3.364 19.569 1.00 55.25 123 SER A CA 1
ATOM 980 C C . SER A 1 123 ? 1.015 4.711 20.108 1.00 55.25 123 SER A C 1
ATOM 982 O O . SER A 1 123 ? -0.101 5.144 19.848 1.00 55.25 123 SER A O 1
ATOM 984 N N . ARG A 1 124 ? 1.865 5.426 20.856 1.00 48.53 124 ARG A N 1
ATOM 985 C CA . ARG A 1 124 ? 1.563 6.790 21.346 1.00 48.53 124 ARG A CA 1
ATOM 986 C C . ARG A 1 124 ? 1.454 7.836 20.222 1.00 48.53 124 ARG A C 1
ATOM 988 O O . ARG A 1 124 ? 1.195 9.001 20.519 1.00 48.53 124 ARG A O 1
ATOM 995 N N . ARG A 1 125 ? 1.721 7.462 18.964 1.00 47.81 125 ARG A N 1
ATOM 996 C CA . ARG A 1 125 ? 1.764 8.376 17.812 1.00 47.81 125 ARG A CA 1
ATOM 997 C C . ARG A 1 125 ? 0.730 8.068 16.729 1.00 47.81 125 ARG A C 1
ATOM 999 O O . ARG A 1 125 ? 0.373 8.995 16.009 1.00 47.81 125 ARG A O 1
ATOM 1006 N N . THR A 1 126 ? 0.225 6.841 16.626 1.00 58.28 126 THR A N 1
ATOM 1007 C CA . THR A 1 126 ? -0.675 6.426 15.539 1.00 58.28 126 THR A CA 1
ATOM 1008 C C . THR A 1 126 ? -1.661 5.364 16.014 1.00 58.28 126 THR A C 1
ATOM 1010 O O . THR A 1 126 ? -1.329 4.192 16.099 1.00 58.28 126 THR A O 1
ATOM 1013 N N . ASP A 1 127 ? -2.900 5.776 16.292 1.00 75.75 127 ASP A N 1
ATOM 1014 C CA . ASP A 1 127 ? -3.965 4.848 16.708 1.00 75.75 127 ASP A CA 1
ATOM 1015 C C . ASP A 1 127 ? -4.470 3.957 15.559 1.00 75.75 127 ASP A C 1
ATOM 1017 O O . ASP A 1 127 ? -5.213 3.010 15.808 1.00 75.75 127 ASP A O 1
ATOM 1021 N N . ILE A 1 128 ? -4.155 4.313 14.305 1.00 87.81 128 ILE A N 1
ATOM 1022 C CA . ILE A 1 128 ? -4.682 3.671 13.098 1.00 87.81 128 ILE A CA 1
ATOM 1023 C C . ILE A 1 128 ? -3.586 3.518 12.041 1.00 87.81 128 ILE A C 1
ATOM 1025 O O . ILE A 1 128 ? -2.976 4.511 11.624 1.00 87.81 128 ILE A O 1
ATOM 1029 N N . GLU A 1 129 ? -3.424 2.290 11.567 1.00 93.38 129 GLU A N 1
ATOM 1030 C CA . GLU A 1 129 ? -2.649 1.927 10.380 1.00 93.38 129 GLU A CA 1
ATOM 1031 C C . GLU A 1 129 ? -3.589 1.550 9.230 1.00 93.38 129 GLU A C 1
ATOM 1033 O O . GLU A 1 129 ? -4.753 1.192 9.440 1.00 93.38 129 GLU A O 1
ATOM 1038 N N . VAL A 1 130 ? -3.107 1.725 8.005 1.00 95.88 130 VAL A N 1
ATOM 1039 C CA . VAL A 1 130 ? -3.866 1.569 6.765 1.00 95.88 130 VAL A CA 1
ATOM 1040 C C . VAL A 1 130 ? -3.137 0.568 5.885 1.00 95.88 130 VAL A C 1
ATOM 1042 O O . VAL A 1 130 ? -1.942 0.721 5.658 1.00 95.88 130 VAL A O 1
ATOM 1045 N N . ALA A 1 131 ? -3.866 -0.394 5.342 1.00 97.62 131 ALA A N 1
ATOM 1046 C CA . ALA A 1 131 ? -3.384 -1.266 4.280 1.00 97.62 131 ALA A CA 1
ATOM 1047 C C . ALA A 1 131 ? -4.475 -1.464 3.228 1.00 97.62 131 ALA A C 1
ATOM 1049 O O . ALA A 1 131 ? -5.624 -1.036 3.400 1.00 97.62 131 ALA A O 1
ATOM 1050 N N . TRP A 1 132 ? -4.118 -2.126 2.137 1.00 98.31 132 TRP A N 1
ATOM 1051 C CA . TRP A 1 132 ? -5.046 -2.520 1.090 1.00 98.31 132 TRP A CA 1
ATOM 1052 C C . TRP A 1 132 ? -4.950 -4.013 0.857 1.00 98.31 132 TRP A C 1
ATOM 1054 O O . TRP A 1 132 ? -3.868 -4.585 0.915 1.00 98.31 132 TRP A O 1
ATOM 1064 N N . LEU A 1 133 ? -6.097 -4.628 0.612 1.00 97.88 133 LEU A N 1
ATOM 1065 C CA . LEU A 1 133 ? -6.232 -6.051 0.374 1.00 97.88 133 LEU A CA 1
ATOM 1066 C C . LEU A 1 133 ? -6.954 -6.291 -0.935 1.00 97.88 133 LEU A C 1
ATOM 1068 O O . LEU A 1 133 ? -7.832 -5.518 -1.332 1.00 97.88 133 LEU A O 1
ATOM 1072 N N . THR A 1 134 ? -6.594 -7.395 -1.568 1.00 97.94 134 THR A N 1
ATOM 1073 C CA . THR A 1 134 ? -7.278 -7.907 -2.739 1.00 97.94 134 THR A CA 1
ATOM 1074 C C . THR A 1 134 ? -7.186 -9.431 -2.812 1.00 97.94 134 THR A C 1
ATOM 1076 O O . THR A 1 134 ? -6.458 -10.060 -2.039 1.00 97.94 134 THR A O 1
ATOM 1079 N N . ILE A 1 135 ? -7.923 -10.014 -3.752 1.00 97.69 135 ILE A N 1
ATOM 1080 C CA . ILE A 1 135 ? -7.836 -11.420 -4.142 1.00 97.69 135 ILE A CA 1
ATOM 1081 C C . ILE A 1 135 ? -7.471 -11.467 -5.634 1.00 97.69 135 ILE A C 1
ATOM 1083 O O . ILE A 1 135 ? -8.230 -10.947 -6.457 1.00 97.69 135 ILE A O 1
ATOM 1087 N N . PRO A 1 136 ? -6.329 -12.055 -6.029 1.00 96.94 136 PRO A N 1
ATOM 1088 C CA . PRO A 1 136 ? -6.003 -12.270 -7.434 1.00 96.94 136 PRO A CA 1
ATOM 1089 C C . PRO A 1 136 ? -7.070 -13.132 -8.110 1.00 96.94 136 PRO A C 1
ATOM 1091 O O . PRO A 1 136 ? -7.573 -14.096 -7.523 1.00 96.94 136 PRO A O 1
ATOM 1094 N N . LYS A 1 137 ? -7.427 -12.803 -9.356 1.00 94.62 137 LYS A N 1
ATOM 1095 C CA . LYS A 1 137 ? -8.479 -13.527 -10.081 1.00 94.62 137 LYS A CA 1
ATOM 1096 C C . LYS A 1 137 ? -8.197 -15.028 -10.136 1.00 94.62 137 LYS A C 1
ATOM 1098 O O . LYS A 1 137 ? -7.093 -15.443 -10.466 1.00 94.62 137 LYS A O 1
ATOM 1103 N N . HIS A 1 138 ? -9.245 -15.823 -9.917 1.00 92.19 138 HIS A N 1
ATOM 1104 C CA . HIS A 1 138 ? -9.194 -17.291 -9.959 1.00 92.19 138 HIS A CA 1
ATOM 1105 C C . HIS A 1 138 ? -8.344 -17.930 -8.849 1.00 92.19 138 HIS A C 1
ATOM 1107 O O . HIS A 1 138 ? -7.887 -19.062 -9.000 1.00 92.19 138 HIS A O 1
ATOM 1113 N N . THR A 1 139 ? -8.164 -17.228 -7.730 1.00 94.25 139 THR A N 1
ATOM 1114 C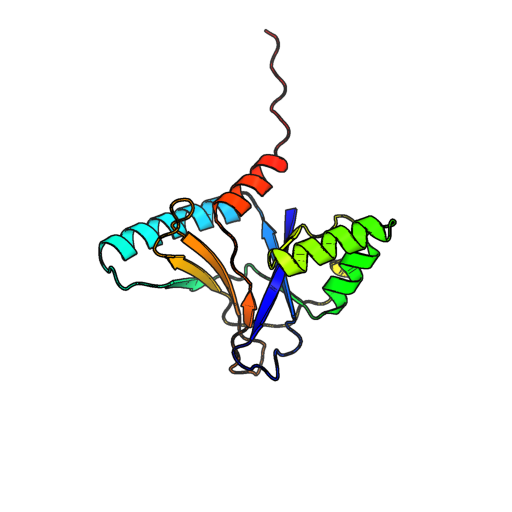 CA . THR A 1 139 ? -7.497 -17.740 -6.528 1.00 94.25 139 THR A CA 1
ATOM 1115 C C . THR A 1 139 ? -8.357 -17.473 -5.292 1.00 94.25 139 THR A C 1
ATOM 1117 O O . THR A 1 139 ? -9.224 -16.605 -5.326 1.00 94.25 139 THR A O 1
ATOM 1120 N N . ASP A 1 140 ? -8.084 -18.183 -4.196 1.00 94.44 140 ASP A N 1
ATOM 1121 C CA . ASP A 1 140 ? -8.657 -17.910 -2.865 1.00 94.44 140 ASP A CA 1
ATOM 1122 C C . ASP A 1 140 ? -7.590 -17.329 -1.916 1.00 94.44 140 ASP A C 1
ATOM 1124 O O . ASP A 1 140 ? -7.573 -17.596 -0.713 1.00 94.44 140 ASP A O 1
ATOM 1128 N N . ILE A 1 141 ? -6.631 -16.590 -2.479 1.00 96.38 141 ILE A N 1
ATOM 1129 C CA . ILE A 1 141 ? -5.457 -16.084 -1.765 1.00 96.38 141 ILE A CA 1
ATOM 1130 C C . ILE A 1 141 ? -5.630 -14.596 -1.526 1.00 96.38 141 ILE A C 1
ATOM 1132 O O . ILE A 1 141 ? -5.997 -13.849 -2.428 1.00 96.38 141 ILE A O 1
ATOM 1136 N N . TYR A 1 142 ? -5.339 -14.162 -0.306 1.00 97.38 142 TYR A N 1
ATOM 1137 C CA . TYR A 1 142 ? -5.390 -12.755 0.044 1.00 97.38 142 TYR A CA 1
ATOM 1138 C C . TYR A 1 142 ? -4.003 -12.156 -0.098 1.00 97.38 142 TYR A C 1
ATOM 1140 O O . TYR A 1 142 ? -3.044 -12.631 0.516 1.00 97.38 142 TYR A O 1
ATOM 1148 N N . ILE A 1 143 ? -3.928 -11.085 -0.876 1.00 98.19 143 ILE A N 1
ATOM 1149 C CA . ILE A 1 143 ? -2.739 -10.252 -0.991 1.00 98.19 143 ILE A CA 1
ATOM 1150 C C . ILE A 1 143 ? -3.017 -8.964 -0.239 1.00 98.19 143 ILE A C 1
ATOM 1152 O O . ILE A 1 143 ? -4.041 -8.318 -0.468 1.00 98.19 143 ILE A O 1
ATOM 1156 N N . THR A 1 144 ? -2.128 -8.607 0.680 1.00 98.12 144 THR A N 1
ATOM 1157 C CA . THR A 1 144 ? -2.270 -7.413 1.516 1.00 98.12 144 THR A CA 1
ATOM 1158 C C . THR A 1 144 ? -1.010 -6.576 1.439 1.00 98.12 144 THR A C 1
ATOM 1160 O O . THR A 1 144 ? 0.086 -7.112 1.516 1.00 98.12 144 THR A O 1
ATOM 1163 N N . THR A 1 145 ? -1.139 -5.263 1.293 1.00 98.44 145 THR A N 1
ATOM 1164 C CA . THR A 1 145 ? 0.015 -4.363 1.356 1.00 98.44 145 THR A CA 1
ATOM 1165 C C . THR A 1 145 ? 0.581 -4.299 2.770 1.00 98.44 145 THR A C 1
ATOM 1167 O O . THR A 1 145 ? -0.161 -4.439 3.746 1.00 98.44 145 THR A O 1
ATOM 1170 N N . ARG A 1 146 ? 1.860 -3.942 2.888 1.00 97.12 146 ARG A N 1
ATOM 1171 C CA . ARG A 1 146 ? 2.401 -3.398 4.137 1.00 97.12 146 ARG A CA 1
ATOM 1172 C C . ARG A 1 146 ? 1.605 -2.178 4.601 1.00 97.12 146 ARG A C 1
ATOM 1174 O O . ARG A 1 146 ? 0.934 -1.491 3.821 1.00 97.12 146 ARG A O 1
ATOM 1181 N N . ASP A 1 147 ? 1.708 -1.923 5.894 1.00 95.25 147 ASP A N 1
ATOM 1182 C CA . ASP A 1 147 ? 0.947 -0.897 6.584 1.00 95.25 147 ASP A CA 1
ATOM 1183 C C . ASP A 1 147 ? 1.573 0.483 6.393 1.00 95.25 147 ASP A C 1
ATOM 1185 O O . ASP A 1 147 ? 2.790 0.662 6.401 1.00 95.25 147 ASP A O 1
ATOM 1189 N N . VAL A 1 148 ? 0.718 1.495 6.292 1.00 94.75 148 VAL A N 1
ATOM 1190 C CA . VAL A 1 148 ? 1.115 2.900 6.327 1.00 94.75 148 VAL A CA 1
ATOM 1191 C C . VAL A 1 148 ? 0.242 3.673 7.293 1.00 94.75 148 VAL A C 1
ATOM 1193 O O . VAL A 1 148 ? -0.957 3.439 7.445 1.00 94.75 148 VAL A O 1
ATOM 1196 N N . THR A 1 149 ? 0.839 4.652 7.958 1.00 92.88 149 THR A N 1
ATOM 1197 C CA . THR A 1 149 ? 0.098 5.484 8.899 1.00 92.88 149 THR A CA 1
ATOM 1198 C C . THR A 1 149 ? -0.694 6.570 8.175 1.00 92.88 149 THR A C 1
ATOM 1200 O O . THR A 1 149 ? -0.254 7.124 7.162 1.00 92.88 149 THR A O 1
ATOM 1203 N N . LEU A 1 150 ? -1.840 6.967 8.737 1.00 91.12 150 LEU A N 1
ATOM 1204 C CA . LEU A 1 150 ? -2.580 8.129 8.229 1.00 91.12 150 LEU A CA 1
ATOM 1205 C C . LEU A 1 150 ? -1.711 9.403 8.222 1.00 91.12 150 LEU A C 1
ATOM 1207 O O . LEU A 1 150 ? -1.807 10.199 7.292 1.00 91.12 150 LEU A O 1
ATOM 1211 N N . ALA A 1 151 ? -0.835 9.570 9.217 1.00 90.75 151 ALA A N 1
ATOM 1212 C CA . ALA A 1 151 ? 0.072 10.714 9.306 1.00 90.75 151 ALA A CA 1
ATOM 1213 C C . ALA A 1 151 ? 1.073 10.759 8.137 1.00 90.75 151 ALA A C 1
ATOM 1215 O O . ALA A 1 151 ? 1.354 11.835 7.600 1.00 90.75 151 ALA A O 1
ATOM 1216 N N . THR A 1 152 ? 1.571 9.599 7.700 1.00 92.44 152 THR A N 1
ATOM 1217 C CA . THR A 1 152 ? 2.415 9.486 6.504 1.00 92.44 152 THR A CA 1
ATOM 1218 C C . THR A 1 152 ? 1.648 9.959 5.270 1.00 92.44 152 THR A C 1
ATOM 1220 O O . THR A 1 152 ? 2.117 10.845 4.556 1.00 92.44 152 THR A O 1
ATOM 1223 N N . LEU A 1 153 ? 0.423 9.463 5.059 1.00 93.56 153 LEU A N 1
ATOM 1224 C CA . LEU A 1 153 ? -0.413 9.868 3.921 1.00 93.56 153 LEU A CA 1
ATOM 1225 C C . LEU A 1 153 ? -0.716 11.378 3.918 1.00 93.56 153 LEU A C 1
ATOM 1227 O O . LEU A 1 153 ? -0.678 12.030 2.873 1.00 93.56 153 LEU A O 1
ATOM 1231 N N . GLU A 1 154 ? -0.994 11.954 5.089 1.00 92.44 154 GLU A N 1
ATOM 1232 C CA . GLU A 1 154 ? -1.231 13.393 5.253 1.00 92.44 154 GLU A CA 1
ATOM 1233 C C . GLU A 1 154 ? 0.013 14.229 4.928 1.00 92.44 154 GLU A C 1
ATOM 1235 O O . GLU A 1 154 ? -0.094 15.254 4.248 1.00 92.44 154 GLU A O 1
ATOM 1240 N N . THR A 1 155 ? 1.191 13.767 5.353 1.00 92.31 155 THR A N 1
ATOM 1241 C CA . THR A 1 155 ? 2.476 14.426 5.073 1.00 92.31 155 THR A CA 1
ATOM 1242 C C . THR A 1 155 ? 2.757 14.476 3.570 1.00 92.31 155 THR A C 1
ATOM 1244 O O . THR A 1 155 ? 3.124 15.530 3.046 1.00 92.31 155 THR A O 1
ATOM 1247 N N . LEU A 1 156 ? 2.503 13.380 2.851 1.00 91.44 156 LEU A N 1
ATOM 1248 C CA . LEU A 1 156 ? 2.722 13.295 1.402 1.00 91.44 156 LEU A CA 1
ATOM 1249 C C . LEU A 1 156 ? 1.799 14.229 0.606 1.00 91.44 156 LEU A C 1
ATOM 1251 O O . LEU A 1 156 ? 2.198 14.780 -0.420 1.00 91.44 156 LEU A O 1
ATOM 1255 N N . ILE A 1 157 ? 0.562 14.448 1.064 1.00 91.50 157 ILE A N 1
ATOM 1256 C CA . ILE A 1 157 ? -0.335 15.446 0.454 1.00 91.50 157 ILE A CA 1
ATOM 1257 C C . ILE A 1 157 ? 0.126 16.873 0.753 1.00 91.50 157 ILE A C 1
ATOM 1259 O O . ILE A 1 157 ? 0.063 17.734 -0.129 1.00 91.50 157 ILE A O 1
ATOM 1263 N N . ALA A 1 158 ? 0.600 17.141 1.971 1.00 88.88 158 ALA A N 1
ATOM 1264 C CA . ALA A 1 158 ? 1.092 18.467 2.337 1.00 88.88 158 ALA A CA 1
ATOM 1265 C C . ALA A 1 158 ? 2.295 18.884 1.472 1.00 88.88 158 ALA A C 1
ATOM 1267 O O . ALA A 1 158 ? 2.344 20.022 1.012 1.00 88.88 158 ALA A O 1
ATOM 1268 N N . GLN A 1 159 ? 3.201 17.948 1.172 1.00 85.44 159 GLN A N 1
ATOM 1269 C CA . GLN A 1 159 ? 4.355 18.170 0.290 1.00 85.44 159 GLN A CA 1
ATOM 1270 C C . GLN A 1 159 ? 3.970 18.470 -1.171 1.00 85.44 159 GLN A C 1
ATOM 1272 O O . GLN A 1 159 ? 4.732 19.115 -1.883 1.00 85.44 159 GLN A O 1
ATOM 1277 N N . GLN A 1 160 ? 2.783 18.047 -1.622 1.00 78.44 160 GLN A N 1
ATOM 1278 C CA . GLN A 1 160 ? 2.289 18.309 -2.983 1.00 78.44 160 GLN A CA 1
ATOM 1279 C C . GLN A 1 160 ? 1.647 19.692 -3.150 1.00 78.44 160 GLN A C 1
ATOM 1281 O O . GLN A 1 160 ? 1.462 20.146 -4.278 1.00 78.44 160 GLN A O 1
ATOM 1286 N N . THR A 1 161 ? 1.265 20.364 -2.060 1.00 68.12 161 THR A N 1
ATOM 1287 C CA . THR A 1 161 ? 0.585 21.662 -2.148 1.00 68.12 161 THR A CA 1
ATOM 1288 C C . THR A 1 161 ? 1.627 22.784 -2.117 1.00 68.12 161 THR A C 1
ATOM 1290 O O . THR A 1 161 ? 2.247 22.984 -1.072 1.00 68.12 161 THR A O 1
ATOM 1293 N N . PRO A 1 162 ? 1.835 23.554 -3.2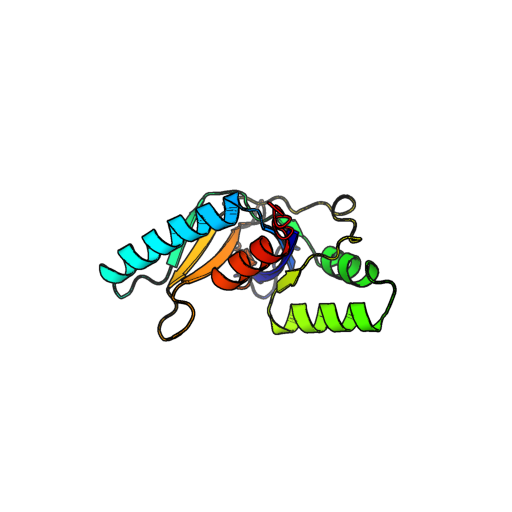05 1.00 57.94 162 PRO A N 1
ATOM 1294 C CA . PRO A 1 162 ? 2.758 24.682 -3.166 1.00 57.94 162 PRO A CA 1
ATOM 1295 C C . PRO A 1 162 ? 2.293 25.699 -2.119 1.00 57.94 162 PRO A C 1
ATOM 1297 O O . PRO A 1 162 ? 1.097 25.989 -2.001 1.00 57.94 162 PRO A O 1
ATOM 1300 N N . ALA A 1 163 ? 3.241 26.239 -1.346 1.00 57.78 163 ALA A N 1
ATOM 1301 C CA . ALA A 1 163 ? 2.957 27.273 -0.361 1.00 57.78 163 ALA A CA 1
ATOM 1302 C C . ALA A 1 163 ? 2.181 28.417 -1.031 1.00 57.78 163 ALA A C 1
ATOM 1304 O O . ALA A 1 163 ? 2.588 28.946 -2.066 1.00 57.78 163 ALA A O 1
ATOM 1305 N N . LYS A 1 164 ? 1.030 28.776 -0.454 1.00 55.38 164 LYS A N 1
ATOM 1306 C CA . LYS A 1 164 ? 0.172 29.849 -0.966 1.00 55.38 164 LYS A CA 1
ATOM 1307 C C . LYS A 1 164 ? 1.031 31.120 -1.093 1.00 55.38 164 LYS A C 1
ATOM 1309 O O . LYS A 1 164 ? 1.593 31.525 -0.074 1.00 55.38 164 LYS A O 1
ATOM 1314 N N . PRO A 1 165 ? 1.153 31.754 -2.277 1.00 51.50 165 PRO A N 1
ATOM 1315 C CA . PRO A 1 165 ? 1.966 32.955 -2.409 1.00 51.50 165 PRO A CA 1
ATOM 1316 C C . PRO A 1 165 ? 1.430 34.015 -1.448 1.00 51.50 165 PRO A C 1
ATOM 1318 O O . PRO A 1 165 ? 0.229 34.313 -1.426 1.00 51.50 165 PRO A O 1
ATOM 1321 N N . TRP A 1 166 ? 2.320 34.514 -0.592 1.00 56.59 166 TRP A N 1
ATOM 1322 C CA . TRP A 1 166 ? 2.007 35.522 0.409 1.00 56.59 166 TRP A CA 1
ATOM 1323 C C . TRP A 1 166 ? 1.501 36.764 -0.329 1.00 56.59 166 TRP A C 1
ATOM 1325 O O . TRP A 1 166 ? 2.222 37.350 -1.134 1.00 56.59 166 TRP A O 1
ATOM 1335 N N . ARG A 1 167 ? 0.231 37.133 -0.129 1.00 61.31 167 ARG A N 1
ATOM 1336 C CA . ARG A 1 167 ? -0.319 38.355 -0.724 1.00 61.31 167 ARG A CA 1
ATOM 1337 C C . ARG A 1 167 ? 0.287 39.540 0.020 1.00 61.31 167 ARG A C 1
ATOM 1339 O O . ARG A 1 167 ? -0.163 39.850 1.121 1.00 61.31 167 ARG A O 1
ATOM 1346 N N . SER A 1 168 ? 1.292 40.180 -0.573 1.00 58.47 168 SER A N 1
ATOM 1347 C CA . SER A 1 168 ? 1.711 41.524 -0.180 1.00 58.47 168 SER A CA 1
ATOM 1348 C C . SER A 1 168 ? 0.507 42.454 -0.342 1.00 58.47 168 SER A C 1
ATOM 1350 O O . SER A 1 168 ? -0.041 42.563 -1.442 1.00 58.47 168 SER A O 1
ATOM 1352 N N . LYS A 1 169 ? 0.046 43.025 0.772 1.00 59.88 169 LYS A N 1
ATOM 1353 C CA . LYS A 1 169 ? -0.902 44.140 0.770 1.00 59.88 169 LYS A CA 1
ATOM 1354 C C . LYS A 1 169 ? -0.177 45.430 0.431 1.00 59.88 169 LYS A C 1
ATOM 1356 O O . LYS A 1 169 ? 0.991 45.549 0.862 1.00 59.88 169 LYS A O 1
#

pLDDT: mean 91.43, std 11.14, range [47.81, 98.56]

Solvent-accessible surface area (backbone atoms only — not comparable to full-atom values): 9431 Å² total; per-residue (Å²): 98,42,35,36,26,37,44,49,44,78,42,93,90,54,55,87,61,42,50,23,33,41,33,70,59,41,74,66,51,49,53,50,50,52,56,51,46,53,50,48,54,56,48,33,75,77,35,85,78,55,50,70,48,80,40,82,48,87,62,68,44,30,26,38,63,65,58,56,55,41,40,39,67,42,38,94,45,74,65,60,23,47,55,48,51,56,41,25,71,73,60,30,36,37,72,53,50,92,68,33,66,64,85,84,52,79,62,60,65,62,40,78,34,22,38,36,40,34,51,48,83,84,49,94,84,47,63,44,35,35,32,42,35,32,24,48,66,98,56,98,45,47,40,32,40,46,66,42,44,59,67,57,56,50,50,59,50,56,74,69,53,77,79,77,80,80,79,82,126

Foldseek 3Di:
DKKKFAKDKPDPVDDPQQRIKIFDLDPVVLVVVVVVQVVQVVVCVVPVVDFKDKDDDDGIFGHHCVQLVLQLVLDPDNVVSVVQVVCCVVQRMGGRRPSRPCVVTDTFDWDPKIKMWGQDPPPPPARIWIKIWTGGPPDPMIMITDIDGSVVSVVVNVVVDPDDPPDDD

Nearest PDB structures (foldseek):
  3s26-assembly1_A  TM=2.572E-01  e=1.160E+00  Mus musculus
  8a6l-assembly1_C  TM=2.486E-01  e=1.306E+00  Homo sapiens
  3bx7-assembly1_A-2  TM=2.657E-01  e=2.097E+00  unclassified
  2l23-assembly1_A  TM=2.920E-01  e=5.739E+00  Homo sapiens
  4es7-assembly1_A  TM=2.245E-01  e=1.976E+00  Homo sapiens

Mean predicted aligned error: 5.06 Å